Protein AF-B7P325-F1 (afdb_monomer_lite)

pLDDT: mean 71.69, std 15.77, range [39.91, 93.69]

InterPro domains:
  IPR002861 Reeler domain [PF02014] (30-119)
  IPR042307 Reeler domain superfamily [G3DSA:2.60.40.4060] (29-128)

Foldseek 3Di:
DDDDDPPPPVVVVVVPPDDPDPPCFPDLVCLQVVDPQDDPPPDPPPDGRDDDDPDDDQKDWDWDDDPPRDTDIDIDGPDDDPKDKDFAADPVDRRAGDPDEDDDPDPFKDWDANVVPPRGGIMIMGDD

Secondary structure (DSSP, 8-state):
------SHHHHHHGGG------TTSS-HHHHHH-------TT--TTSPPPPPP-SPPSEEEEEEE-GGG-EEEEEEESS--S--EE--B-SS-TTSBPS-----SSSSEEEEP-TTSTT---EEEE--

Organism: Ixodes scapularis (NCBI:txid6945)

Radius of gyration: 20.95 Å; chains: 1; bounding box: 32×68×59 Å

Structure (mmCIF, N/CA/C/O backbone):
data_AF-B7P325-F1
#
_entry.id   AF-B7P325-F1
#
loop_
_atom_site.group_PDB
_atom_site.id
_atom_site.type_symbol
_atom_site.label_atom_id
_atom_site.label_alt_id
_atom_site.label_comp_id
_atom_site.label_asym_id
_atom_site.label_entity_id
_atom_site.label_seq_id
_atom_site.pdbx_PDB_ins_code
_atom_site.Cartn_x
_atom_site.Cartn_y
_atom_site.Cartn_z
_atom_site.occupancy
_atom_site.B_iso_or_equiv
_atom_site.auth_seq_id
_atom_site.auth_comp_id
_atom_site.auth_asym_id
_atom_site.auth_atom_id
_atom_site.pdbx_PDB_model_num
ATOM 1 N N . MET A 1 1 ? 5.601 51.541 -40.696 1.00 39.91 1 MET A N 1
ATOM 2 C CA . MET A 1 1 ? 6.122 50.920 -39.460 1.00 39.91 1 MET A CA 1
ATOM 3 C C . MET A 1 1 ? 5.406 49.590 -39.295 1.00 39.91 1 MET A C 1
ATOM 5 O O . MET A 1 1 ? 4.216 49.599 -39.024 1.00 39.91 1 MET A O 1
ATOM 9 N N . ALA A 1 2 ? 6.077 48.478 -39.603 1.00 41.72 2 ALA A N 1
ATOM 10 C CA . ALA A 1 2 ? 5.499 47.136 -39.533 1.00 41.72 2 ALA A CA 1
ATOM 11 C C . ALA A 1 2 ? 5.819 46.522 -38.162 1.00 41.72 2 ALA A C 1
ATOM 13 O O . ALA A 1 2 ? 6.983 46.474 -37.768 1.00 41.72 2 ALA A O 1
ATOM 14 N N . SER A 1 3 ? 4.791 46.107 -37.424 1.00 53.53 3 SER A N 1
ATOM 15 C CA . SER A 1 3 ? 4.918 45.413 -36.143 1.00 53.53 3 SER A CA 1
ATOM 16 C C . SER A 1 3 ? 5.280 43.942 -36.375 1.00 53.53 3 SER A C 1
ATOM 18 O O . SER A 1 3 ? 4.613 43.229 -37.121 1.00 53.53 3 SER A O 1
ATOM 20 N N . SER A 1 4 ? 6.363 43.490 -35.742 1.00 52.34 4 SER A N 1
ATOM 21 C CA . SER A 1 4 ? 6.827 42.099 -35.774 1.00 52.34 4 SER A CA 1
ATOM 22 C C . SER A 1 4 ? 5.981 41.237 -34.831 1.00 52.34 4 SER A C 1
ATOM 24 O O . SER A 1 4 ? 6.012 41.421 -33.614 1.00 52.34 4 SER A O 1
ATOM 26 N N . SER A 1 5 ? 5.203 40.304 -35.385 1.00 60.97 5 SER A N 1
ATOM 27 C CA . SER A 1 5 ? 4.367 39.356 -34.640 1.00 60.97 5 SER A CA 1
ATOM 28 C C . SER A 1 5 ? 5.109 38.033 -34.406 1.00 60.97 5 SER A C 1
ATOM 30 O O . SER A 1 5 ? 4.858 37.041 -35.087 1.00 60.97 5 SER A O 1
ATOM 32 N N . TRP A 1 6 ? 6.048 37.993 -33.460 1.00 51.66 6 TRP A N 1
ATOM 33 C CA . TRP A 1 6 ? 6.753 36.748 -33.078 1.00 51.66 6 TRP A CA 1
ATOM 34 C C . TRP A 1 6 ? 6.214 36.106 -31.786 1.00 51.66 6 TRP A C 1
ATOM 36 O O . TRP A 1 6 ? 6.786 35.152 -31.272 1.00 51.66 6 TRP A O 1
ATOM 46 N N . GLY A 1 7 ? 5.084 36.594 -31.268 1.00 55.91 7 GLY A N 1
ATOM 47 C CA . GLY A 1 7 ? 4.436 36.056 -30.067 1.00 55.91 7 GLY A CA 1
ATOM 48 C C . GLY A 1 7 ? 3.784 34.663 -30.181 1.00 55.91 7 GLY A C 1
ATOM 49 O O . GLY A 1 7 ? 3.833 33.929 -29.195 1.00 55.91 7 GLY A O 1
ATOM 50 N N . PRO A 1 8 ? 3.184 34.235 -31.314 1.00 53.69 8 PRO A N 1
ATOM 51 C CA . PRO A 1 8 ? 2.344 33.033 -31.296 1.00 53.69 8 PRO A CA 1
ATOM 52 C C . PRO A 1 8 ? 3.131 31.717 -31.383 1.00 53.69 8 PRO A C 1
ATOM 54 O O . PRO A 1 8 ? 2.620 30.678 -30.973 1.00 53.69 8 PRO A O 1
ATOM 57 N N . CYS A 1 9 ? 4.377 31.734 -31.867 1.00 51.47 9 CYS A N 1
ATOM 58 C CA . CYS A 1 9 ? 5.155 30.504 -32.045 1.00 51.47 9 CYS A CA 1
ATOM 59 C C . CYS A 1 9 ? 5.740 29.963 -30.731 1.00 51.47 9 CYS A C 1
ATOM 61 O O . CYS A 1 9 ? 5.903 28.754 -30.590 1.00 51.47 9 CYS A O 1
ATOM 63 N N . LEU A 1 10 ? 6.028 30.832 -29.754 1.00 52.69 10 LEU A N 1
ATOM 64 C CA . LEU A 1 10 ? 6.629 30.408 -28.484 1.00 52.69 10 LEU A CA 1
ATOM 65 C C . LEU A 1 10 ? 5.599 29.791 -27.522 1.00 52.69 10 LEU A C 1
ATOM 67 O O . LEU A 1 10 ? 5.941 28.908 -26.742 1.00 52.69 10 LEU A O 1
ATOM 71 N N . GLY A 1 11 ? 4.330 30.208 -27.607 1.00 53.03 11 GLY A N 1
ATOM 72 C CA . GLY A 1 11 ? 3.249 29.670 -26.773 1.00 53.03 11 GLY A CA 1
ATOM 73 C C . GLY A 1 11 ? 2.830 28.244 -27.144 1.00 53.03 11 GLY A C 1
ATOM 74 O O . GLY A 1 11 ? 2.455 27.473 -26.265 1.00 53.03 11 GLY A O 1
ATOM 75 N N . LEU A 1 12 ? 2.938 27.865 -28.424 1.00 53.94 12 LEU A N 1
ATOM 76 C CA . LEU A 1 12 ? 2.541 26.534 -28.900 1.00 53.94 12 LEU A CA 1
ATOM 77 C C . LEU A 1 12 ? 3.568 25.435 -28.569 1.00 53.94 12 LEU A C 1
ATOM 79 O O . LEU A 1 12 ? 3.195 24.271 -28.450 1.00 53.94 12 LEU A O 1
ATOM 83 N N . LEU A 1 13 ? 4.850 25.783 -28.400 1.00 51.28 13 LEU A N 1
ATOM 84 C CA . LEU A 1 13 ? 5.921 24.803 -28.179 1.00 51.28 13 LEU A CA 1
ATOM 85 C C . LEU A 1 13 ? 5.937 24.241 -26.743 1.00 51.28 13 LEU A C 1
ATOM 87 O O . LEU A 1 13 ? 6.373 23.113 -26.527 1.00 51.28 13 LEU A O 1
ATOM 91 N N . CYS A 1 14 ? 5.405 24.977 -25.762 1.00 55.72 14 CYS A N 1
ATOM 92 C CA . CYS A 1 14 ? 5.383 24.543 -24.361 1.00 55.72 14 CYS A CA 1
ATOM 93 C C . CYS A 1 14 ? 4.320 23.470 -24.049 1.00 55.72 14 CYS A C 1
ATOM 95 O O . CYS A 1 14 ? 4.465 22.759 -23.057 1.00 55.72 14 CYS A O 1
ATOM 97 N N . LEU A 1 15 ? 3.281 23.309 -24.881 1.00 55.50 15 LEU A N 1
ATOM 98 C CA . LEU A 1 15 ? 2.230 22.294 -24.680 1.00 55.50 15 LEU A CA 1
ATOM 99 C C . LEU A 1 15 ? 2.613 20.890 -25.178 1.00 55.50 15 LEU A C 1
ATOM 101 O O . LEU A 1 15 ? 1.891 19.934 -24.910 1.00 55.50 15 LEU A O 1
ATOM 105 N N . ALA A 1 16 ? 3.742 20.746 -25.877 1.00 56.47 16 ALA A N 1
ATOM 106 C CA . ALA A 1 16 ? 4.217 19.458 -26.385 1.00 56.47 16 ALA A CA 1
ATOM 107 C C . ALA A 1 16 ? 5.079 18.675 -25.376 1.00 56.47 16 ALA A C 1
ATOM 109 O O . ALA A 1 16 ? 5.572 17.594 -25.698 1.00 56.47 16 ALA A O 1
ATOM 110 N N . MET A 1 17 ? 5.257 19.185 -24.152 1.00 56.31 17 MET A N 1
ATOM 111 C CA . MET A 1 17 ? 5.847 18.416 -23.054 1.00 56.31 17 MET A CA 1
ATOM 112 C C . MET A 1 17 ? 4.824 17.388 -22.557 1.00 56.31 17 MET A C 1
ATOM 114 O O . MET A 1 17 ? 4.156 17.579 -21.544 1.00 56.31 17 MET A O 1
ATOM 118 N N . GLY A 1 18 ? 4.665 16.308 -23.324 1.00 52.12 18 GLY A N 1
ATOM 119 C CA . GLY A 1 18 ? 3.887 15.145 -22.926 1.00 52.12 18 GLY A CA 1
ATOM 120 C C . GLY A 1 18 ? 4.448 14.574 -21.628 1.00 52.12 18 GLY A C 1
ATOM 121 O O . GLY A 1 18 ? 5.636 14.275 -21.525 1.00 52.12 18 GLY A O 1
ATOM 122 N N . CYS A 1 19 ? 3.598 14.451 -20.616 1.00 52.03 19 CYS A N 1
ATOM 123 C CA . CYS A 1 19 ? 3.925 13.671 -19.438 1.00 52.03 19 CYS A CA 1
ATOM 124 C C . CYS A 1 19 ? 3.686 12.200 -19.794 1.00 52.03 19 CYS A C 1
ATOM 126 O O . CYS A 1 19 ? 2.540 11.809 -20.019 1.00 52.03 19 CYS A O 1
ATOM 128 N N . ASP A 1 20 ? 4.746 11.390 -19.854 1.00 48.59 20 ASP A N 1
ATOM 129 C CA . ASP A 1 20 ? 4.640 9.925 -19.899 1.00 48.59 20 ASP A CA 1
ATOM 130 C C . ASP A 1 20 ? 4.177 9.414 -18.524 1.00 48.59 20 ASP A C 1
ATOM 132 O O . ASP A 1 20 ? 4.932 8.870 -17.713 1.00 48.59 20 ASP A O 1
ATOM 136 N N . ALA A 1 21 ? 2.907 9.667 -18.221 1.00 47.94 21 ALA A N 1
ATOM 137 C CA . ALA A 1 21 ? 2.196 9.034 -17.130 1.00 47.94 21 ALA A CA 1
ATOM 138 C C . ALA A 1 21 ? 1.406 7.852 -17.699 1.00 47.94 21 ALA A C 1
ATOM 140 O O . ALA A 1 21 ? 0.764 7.955 -18.748 1.00 47.94 21 ALA A O 1
ATOM 141 N N . TYR A 1 22 ? 1.422 6.719 -16.996 1.00 53.28 22 TYR A N 1
ATOM 142 C CA . TYR A 1 22 ? 0.493 5.635 -17.297 1.00 53.28 22 TYR A CA 1
ATOM 143 C C . TYR A 1 22 ? -0.929 6.181 -17.111 1.00 53.28 22 TYR A C 1
ATOM 145 O O . TYR A 1 22 ? -1.346 6.496 -15.999 1.00 53.28 22 TYR A O 1
ATOM 153 N N . HIS A 1 23 ? -1.652 6.327 -18.219 1.00 43.97 23 HIS A N 1
ATOM 154 C CA . HIS A 1 23 ? -2.940 7.027 -18.323 1.00 43.97 23 HIS A CA 1
ATOM 155 C C . HIS A 1 23 ? -4.056 6.364 -17.499 1.00 43.97 23 HIS A C 1
ATOM 157 O O . HIS A 1 23 ? -5.087 6.980 -17.247 1.00 43.97 23 HIS A O 1
ATOM 163 N N . ASN A 1 24 ? -3.831 5.129 -17.047 1.00 47.97 24 ASN A N 1
ATOM 164 C CA . ASN A 1 24 ? -4.866 4.244 -16.526 1.00 47.97 24 ASN A CA 1
ATOM 165 C C . ASN A 1 24 ? -4.891 4.139 -14.991 1.00 47.97 24 ASN A C 1
ATOM 167 O O . ASN A 1 24 ? -5.624 3.301 -14.479 1.00 47.97 24 ASN A O 1
ATOM 171 N N . GLY A 1 25 ? -4.090 4.922 -14.254 1.00 54.25 25 GLY A N 1
ATOM 172 C CA . GLY A 1 25 ? -3.888 4.664 -12.817 1.00 54.25 25 GLY A CA 1
ATOM 173 C C . GLY A 1 25 ? -3.240 3.290 -12.581 1.00 54.25 25 GLY A C 1
ATOM 174 O O . GLY A 1 25 ? -2.634 2.724 -13.500 1.00 54.25 25 GLY A O 1
ATOM 175 N N . ALA A 1 26 ? -3.317 2.745 -11.365 1.00 56.19 26 ALA A N 1
ATOM 176 C CA . ALA A 1 26 ? -2.880 1.383 -11.071 1.00 56.19 26 ALA A CA 1
ATOM 177 C C . ALA A 1 26 ? -3.645 0.417 -11.985 1.00 56.19 26 ALA A C 1
ATOM 179 O O . ALA A 1 26 ? -4.877 0.405 -11.979 1.00 56.19 26 ALA A O 1
ATOM 180 N N . PRO A 1 27 ? -2.955 -0.396 -12.803 1.00 60.97 27 PRO A N 1
ATOM 181 C CA . PRO A 1 27 ? -3.668 -1.218 -13.762 1.00 60.97 27 PRO A CA 1
ATOM 182 C C . PRO A 1 27 ? -4.477 -2.305 -13.042 1.00 60.97 27 PRO A C 1
ATOM 184 O O . PRO A 1 27 ? -4.047 -2.869 -12.039 1.00 60.97 27 PRO A O 1
ATOM 187 N N . LEU A 1 28 ? -5.657 -2.621 -13.576 1.00 62.06 28 LEU A N 1
ATOM 188 C CA . LEU A 1 28 ? -6.613 -3.560 -12.974 1.00 62.06 28 LEU A CA 1
ATOM 189 C C . LEU A 1 28 ? -5.982 -4.923 -12.631 1.00 62.06 28 LEU A C 1
ATOM 191 O O . LEU A 1 28 ? -6.247 -5.506 -11.587 1.00 62.06 28 LEU A O 1
ATOM 195 N N . ARG A 1 29 ? -5.040 -5.419 -13.439 1.00 64.88 29 ARG A N 1
ATOM 196 C CA . ARG A 1 29 ? -4.335 -6.687 -13.170 1.00 64.88 29 ARG A CA 1
ATOM 197 C C . ARG A 1 29 ? -3.600 -6.705 -11.814 1.00 64.88 29 ARG A C 1
ATOM 199 O O . ARG A 1 29 ? -3.418 -7.771 -11.220 1.00 64.88 29 ARG A O 1
ATOM 206 N N . GLN A 1 30 ? -3.195 -5.545 -11.306 1.00 72.19 30 GLN A N 1
ATOM 207 C CA . GLN A 1 30 ? -2.471 -5.379 -10.050 1.00 72.19 30 GLN A CA 1
ATOM 208 C C . GLN A 1 30 ? -3.394 -5.549 -8.840 1.00 72.19 30 GLN A C 1
ATOM 210 O O . GLN A 1 30 ? -2.910 -5.944 -7.781 1.00 72.19 30 GLN A O 1
ATOM 215 N N . CYS A 1 31 ? -4.708 -5.364 -9.010 1.00 73.50 31 CYS A N 1
ATOM 216 C CA . CYS A 1 31 ? -5.710 -5.619 -7.979 1.00 73.50 31 CYS A CA 1
ATOM 217 C C . CYS A 1 31 ? -5.667 -7.074 -7.475 1.00 73.50 31 CYS A C 1
ATOM 219 O O . CYS A 1 31 ? -5.786 -7.312 -6.279 1.00 73.50 31 CYS A O 1
ATOM 221 N N . ALA A 1 32 ? -5.464 -8.063 -8.351 1.00 70.81 32 ALA A N 1
ATOM 222 C CA . ALA A 1 32 ? -5.384 -9.463 -7.926 1.00 70.81 32 ALA A CA 1
ATOM 223 C C . ALA A 1 32 ? -3.975 -9.836 -7.444 1.00 70.81 32 ALA A C 1
ATOM 225 O O . ALA A 1 32 ? -3.811 -10.425 -6.376 1.00 70.81 32 ALA A O 1
ATOM 226 N N . GLN A 1 33 ? -2.952 -9.489 -8.233 1.00 74.06 33 GLN A N 1
ATOM 227 C CA . GLN A 1 33 ? -1.608 -10.054 -8.073 1.00 74.06 33 GLN A CA 1
ATOM 228 C C . GLN A 1 33 ? -0.693 -9.254 -7.139 1.00 74.06 33 GLN A C 1
ATOM 230 O O . GLN A 1 33 ? 0.391 -9.737 -6.818 1.00 74.06 33 GLN A O 1
ATOM 235 N N . MET A 1 34 ? -1.059 -8.017 -6.767 1.00 78.44 34 MET A N 1
ATOM 236 C CA . MET A 1 34 ? -0.227 -7.114 -5.951 1.00 78.44 34 MET A CA 1
ATOM 237 C C . MET A 1 34 ? 1.212 -6.937 -6.457 1.00 78.44 34 MET A C 1
ATOM 239 O O . MET A 1 34 ? 2.116 -6.569 -5.712 1.00 78.44 34 MET A O 1
ATOM 243 N N . THR A 1 35 ? 1.434 -7.202 -7.746 1.00 77.06 35 THR A N 1
ATOM 244 C CA . THR A 1 35 ? 2.757 -7.223 -8.361 1.00 77.06 35 THR A CA 1
ATOM 245 C C . THR A 1 35 ? 2.897 -6.005 -9.264 1.00 77.06 35 THR A C 1
ATOM 247 O O . THR A 1 35 ? 2.264 -5.953 -10.323 1.00 77.06 35 THR A O 1
ATOM 250 N N . PRO A 1 36 ? 3.708 -5.005 -8.883 1.00 67.12 36 PRO A N 1
ATOM 251 C CA . PRO A 1 36 ? 3.936 -3.848 -9.725 1.00 67.12 36 PRO A CA 1
ATOM 252 C C . PRO A 1 36 ? 4.826 -4.263 -10.902 1.00 67.12 36 PRO A C 1
ATOM 254 O O . PRO A 1 36 ? 6.039 -4.381 -10.770 1.00 67.12 36 PRO A O 1
ATOM 257 N N . PHE A 1 37 ? 4.229 -4.494 -12.075 1.00 71.69 37 PHE A N 1
ATOM 258 C CA . PHE A 1 37 ? 4.934 -4.786 -13.334 1.00 71.69 37 PHE A CA 1
ATOM 259 C C . PHE A 1 37 ? 5.697 -3.561 -13.888 1.00 71.69 37 PHE A C 1
ATOM 261 O O . PHE A 1 37 ? 5.637 -3.259 -15.080 1.00 71.69 37 PHE A O 1
ATOM 268 N N . HIS A 1 38 ? 6.386 -2.811 -13.024 1.00 70.50 38 HIS A N 1
ATOM 269 C CA . HIS A 1 38 ? 7.210 -1.680 -13.426 1.00 70.50 38 HIS A CA 1
ATOM 270 C C . HIS A 1 38 ? 8.428 -2.169 -14.204 1.00 70.50 38 HIS A C 1
ATOM 272 O O . HIS A 1 38 ? 9.047 -3.171 -13.850 1.00 70.50 38 HIS A O 1
ATOM 278 N N . ARG A 1 39 ? 8.789 -1.427 -15.247 1.00 71.56 39 ARG A N 1
ATOM 279 C CA . ARG A 1 39 ? 9.967 -1.672 -16.081 1.00 71.56 39 ARG A CA 1
ATOM 280 C C . ARG A 1 39 ? 10.947 -0.509 -15.974 1.00 71.56 39 ARG A C 1
ATOM 282 O O . ARG A 1 39 ? 10.513 0.596 -15.625 1.00 71.56 39 ARG A O 1
ATOM 289 N N . PRO A 1 40 ? 12.234 -0.725 -16.299 1.00 69.75 40 PRO A N 1
ATOM 290 C CA . PRO A 1 40 ? 13.172 0.371 -16.445 1.00 69.75 40 PRO A CA 1
ATOM 291 C C . PRO A 1 40 ? 12.654 1.433 -17.410 1.00 69.75 40 PRO A C 1
ATOM 293 O O . PRO A 1 40 ? 12.060 1.125 -18.442 1.00 69.75 40 PRO A O 1
ATOM 296 N N . LEU A 1 41 ? 12.840 2.699 -17.044 1.00 63.91 41 LEU A N 1
ATOM 297 C CA . LEU A 1 41 ? 12.393 3.817 -17.866 1.00 63.91 41 LEU A CA 1
ATOM 298 C C . LEU A 1 41 ? 13.095 3.763 -19.233 1.00 63.91 41 LEU A C 1
ATOM 300 O O . LEU A 1 41 ? 14.321 3.701 -19.286 1.00 63.91 41 LEU A O 1
ATOM 304 N N . GLY A 1 42 ? 12.320 3.778 -20.321 1.00 64.25 42 GLY A N 1
ATOM 305 C CA . GLY A 1 42 ? 12.836 3.683 -21.694 1.00 64.25 42 GLY A CA 1
ATOM 306 C C . GLY A 1 42 ? 13.129 2.260 -22.191 1.00 64.25 42 GLY A C 1
ATOM 307 O O . GLY A 1 42 ? 13.590 2.108 -23.320 1.00 64.25 42 GLY A O 1
ATOM 308 N N . ALA A 1 43 ? 12.857 1.225 -21.391 1.00 64.50 43 ALA A N 1
ATOM 309 C CA . ALA A 1 43 ? 13.030 -0.166 -21.802 1.00 64.50 43 ALA A CA 1
ATOM 310 C C . ALA A 1 43 ? 11.917 -0.628 -22.772 1.00 64.50 43 ALA A C 1
ATOM 312 O O . ALA A 1 43 ? 10.735 -0.362 -22.512 1.00 64.50 43 ALA A O 1
ATOM 313 N N . PRO A 1 44 ? 12.253 -1.344 -23.864 1.00 67.62 44 PRO A N 1
ATOM 314 C CA . PRO A 1 44 ? 11.284 -2.038 -24.706 1.00 67.62 44 PRO A CA 1
ATOM 315 C C . PRO A 1 44 ? 10.308 -2.920 -23.916 1.00 67.62 44 PRO A C 1
ATOM 317 O O . PRO A 1 44 ? 10.640 -3.516 -22.897 1.00 67.62 44 PRO A O 1
ATOM 320 N N . GLN A 1 45 ? 9.092 -3.095 -24.436 1.00 61.66 45 GLN A N 1
ATOM 321 C CA . GLN A 1 45 ? 8.055 -3.932 -23.811 1.00 61.66 45 GLN A CA 1
ATOM 322 C C . GLN A 1 45 ? 8.434 -5.422 -23.701 1.00 61.66 45 GLN A C 1
ATOM 324 O O . GLN A 1 45 ? 7.829 -6.146 -22.909 1.00 61.66 45 GLN A O 1
ATOM 329 N N . ALA A 1 46 ? 9.432 -5.864 -24.467 1.00 66.50 46 ALA A N 1
ATOM 330 C CA . ALA A 1 46 ? 10.016 -7.199 -24.374 1.00 66.50 46 ALA A CA 1
ATOM 331 C C . ALA A 1 46 ? 10.890 -7.396 -23.119 1.00 66.50 46 ALA A C 1
ATOM 333 O O . ALA A 1 46 ? 11.159 -8.539 -22.752 1.00 66.50 46 ALA A O 1
ATOM 334 N N . ASP A 1 47 ? 11.293 -6.316 -22.443 1.00 62.16 47 ASP A N 1
ATOM 335 C CA . ASP A 1 47 ? 12.151 -6.398 -21.267 1.00 62.16 47 ASP A CA 1
ATOM 336 C C . ASP A 1 47 ? 11.370 -6.800 -20.008 1.00 62.16 47 ASP A C 1
ATOM 338 O O . ASP A 1 47 ? 10.187 -6.471 -19.807 1.00 62.16 47 ASP A O 1
ATOM 342 N N . ALA A 1 48 ? 12.070 -7.529 -19.137 1.00 70.81 48 ALA A N 1
ATOM 343 C CA . ALA A 1 48 ? 11.544 -8.015 -17.872 1.00 70.81 48 ALA A CA 1
ATOM 344 C C . ALA A 1 48 ? 11.190 -6.857 -16.922 1.00 70.81 48 ALA A C 1
ATOM 346 O O . ALA A 1 48 ? 11.852 -5.817 -16.887 1.00 70.81 48 ALA A O 1
ATOM 347 N N . ALA A 1 49 ? 10.136 -7.052 -16.126 1.00 75.25 49 ALA A N 1
ATOM 348 C CA . ALA A 1 49 ? 9.815 -6.153 -15.023 1.00 75.25 49 ALA A CA 1
ATOM 349 C C . ALA A 1 49 ? 10.952 -6.138 -13.986 1.00 75.25 49 ALA A C 1
ATOM 351 O O . ALA A 1 49 ? 11.736 -7.087 -13.894 1.00 75.25 49 ALA A O 1
ATOM 352 N N . TYR A 1 50 ? 11.024 -5.072 -13.188 1.00 76.12 50 TYR A N 1
ATOM 353 C CA . TYR A 1 50 ? 11.950 -5.004 -12.064 1.00 76.12 50 TYR A CA 1
ATOM 354 C C . TYR A 1 50 ? 11.764 -6.221 -11.146 1.00 76.12 50 TYR A C 1
ATOM 356 O O . TYR A 1 50 ? 10.627 -6.539 -10.782 1.00 76.12 50 TYR A O 1
ATOM 364 N N . PRO A 1 51 ? 12.856 -6.902 -10.754 1.00 78.50 51 PRO A N 1
ATOM 365 C CA . PRO A 1 51 ? 12.752 -8.012 -9.825 1.00 78.50 51 PRO A CA 1
ATOM 366 C C . PRO A 1 51 ? 12.297 -7.509 -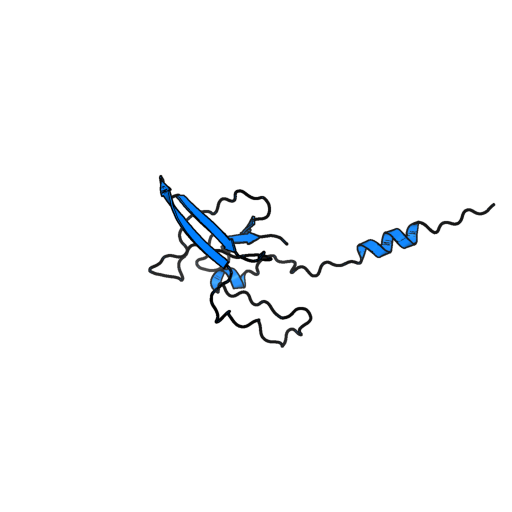8.445 1.00 78.50 51 PRO A C 1
ATOM 368 O O . PRO A 1 51 ? 12.608 -6.371 -8.071 1.00 78.50 51 PRO A O 1
ATOM 371 N N . PRO A 1 52 ? 11.598 -8.348 -7.661 1.00 81.75 52 PRO A N 1
ATOM 372 C CA . PRO A 1 52 ? 11.272 -8.033 -6.277 1.00 81.75 52 PRO A CA 1
ATOM 373 C C . PRO A 1 52 ? 12.521 -7.688 -5.465 1.00 81.75 52 PRO A C 1
ATOM 375 O O . PRO A 1 52 ? 13.603 -8.239 -5.680 1.00 81.75 52 PRO A O 1
ATOM 378 N N . GLN A 1 53 ? 12.364 -6.788 -4.499 1.00 83.81 53 GLN A N 1
ATOM 379 C CA . GLN A 1 53 ? 13.454 -6.422 -3.608 1.00 83.81 53 GLN A CA 1
ATOM 380 C C . GLN A 1 53 ? 13.851 -7.613 -2.717 1.00 83.81 53 GLN A C 1
ATOM 382 O O . GLN A 1 53 ? 12.999 -8.220 -2.076 1.00 83.81 53 GLN A O 1
ATOM 387 N N . THR A 1 54 ? 15.150 -7.916 -2.639 1.00 88.56 54 THR A N 1
ATOM 388 C CA . THR A 1 54 ? 15.701 -9.035 -1.844 1.00 88.56 54 THR A CA 1
ATOM 389 C C . THR A 1 54 ? 16.418 -8.600 -0.563 1.00 88.56 54 THR A C 1
ATOM 391 O O . THR A 1 54 ? 16.790 -9.433 0.259 1.00 88.56 54 THR A O 1
ATOM 394 N N . VAL A 1 55 ? 16.619 -7.295 -0.381 1.00 91.06 55 VAL A N 1
ATOM 395 C CA . VAL A 1 55 ? 17.215 -6.682 0.818 1.00 91.06 55 VAL A CA 1
ATOM 396 C C . VAL A 1 55 ? 16.121 -6.089 1.716 1.00 91.06 55 VAL A C 1
ATOM 398 O O . VAL A 1 55 ? 14.991 -5.935 1.247 1.00 91.06 55 VAL A O 1
ATOM 401 N N . PRO A 1 56 ? 16.403 -5.716 2.979 1.00 90.50 56 PRO A N 1
ATOM 402 C CA . PRO A 1 56 ? 15.408 -5.076 3.839 1.00 90.50 56 PRO A CA 1
ATOM 403 C C . PRO A 1 56 ? 14.758 -3.845 3.190 1.00 90.50 56 PRO A C 1
ATOM 405 O O . PRO A 1 56 ? 15.446 -2.976 2.648 1.00 90.50 56 PRO A O 1
ATOM 408 N N . SER A 1 57 ? 13.423 -3.786 3.230 1.00 89.31 57 SER A N 1
ATOM 409 C CA . SER A 1 57 ? 12.636 -2.670 2.691 1.00 89.31 57 SER A CA 1
ATOM 410 C C . SER A 1 57 ? 13.044 -1.343 3.341 1.00 89.31 57 SER A C 1
ATOM 412 O O . SER A 1 57 ? 13.051 -1.260 4.569 1.00 89.31 57 SER A O 1
ATOM 414 N N . PRO A 1 58 ? 13.332 -0.276 2.567 1.00 90.19 58 PRO A N 1
ATOM 415 C CA . PRO A 1 58 ? 13.505 1.064 3.127 1.00 90.19 58 PRO A CA 1
ATOM 416 C C . PRO A 1 58 ? 12.163 1.707 3.532 1.00 90.19 58 PRO A C 1
ATOM 418 O O . PRO A 1 58 ? 12.158 2.850 4.000 1.00 90.19 58 PRO A O 1
ATOM 421 N N . TYR A 1 59 ? 11.053 0.987 3.331 1.00 91.25 59 TYR A N 1
ATOM 422 C CA . TYR A 1 59 ? 9.677 1.377 3.623 1.00 91.25 59 TYR A CA 1
ATOM 423 C C . TYR A 1 59 ? 9.034 0.416 4.627 1.00 91.25 59 TYR A C 1
ATOM 425 O O . TYR A 1 59 ? 9.293 -0.790 4.589 1.00 91.25 59 TYR A O 1
ATOM 433 N N . THR A 1 60 ? 8.151 0.929 5.476 1.00 92.81 60 THR A N 1
ATOM 434 C CA . THR A 1 60 ? 7.388 0.151 6.456 1.00 92.81 60 THR A CA 1
ATOM 435 C C . THR A 1 60 ? 5.894 0.427 6.337 1.00 92.81 60 THR A C 1
ATOM 437 O O . THR A 1 60 ? 5.479 1.517 5.943 1.00 92.81 60 THR A O 1
ATOM 440 N N . VAL A 1 61 ? 5.092 -0.575 6.697 1.00 91.44 61 VAL A N 1
ATOM 441 C CA . VAL A 1 61 ? 3.638 -0.469 6.846 1.00 91.44 61 VAL A CA 1
ATOM 442 C C . VAL A 1 61 ? 3.296 -0.890 8.269 1.00 91.44 61 VAL A C 1
ATOM 444 O O . VAL A 1 61 ? 3.699 -1.972 8.695 1.00 91.44 61 VAL A O 1
ATOM 447 N N . THR A 1 62 ? 2.583 -0.045 9.007 1.00 93.69 62 THR A N 1
ATOM 448 C CA . THR A 1 62 ? 2.023 -0.394 10.319 1.00 93.69 62 THR A CA 1
ATOM 449 C C . THR A 1 62 ? 0.505 -0.369 10.256 1.00 93.69 62 THR A C 1
ATOM 451 O O . THR A 1 62 ? -0.079 0.399 9.489 1.00 93.69 62 THR A O 1
ATOM 454 N N . ALA A 1 63 ? -0.124 -1.236 11.045 1.00 91.38 63 ALA A N 1
ATOM 455 C CA . ALA A 1 63 ? -1.568 -1.344 11.163 1.00 91.38 63 ALA A CA 1
ATOM 456 C C . ALA A 1 63 ? -1.934 -1.355 12.649 1.00 91.38 63 ALA A C 1
ATOM 458 O O . ALA A 1 63 ? -1.710 -2.344 13.347 1.00 91.38 63 ALA A O 1
ATOM 459 N N . ASP A 1 64 ? -2.486 -0.241 13.117 1.00 92.75 64 ASP A N 1
ATOM 460 C CA . ASP A 1 64 ? -2.795 -0.010 14.521 1.00 92.75 64 ASP A CA 1
ATOM 461 C C . ASP A 1 64 ? -4.309 -0.058 14.719 1.00 92.75 64 ASP A C 1
ATOM 463 O O . ASP A 1 64 ? -5.045 0.849 14.309 1.00 92.75 64 ASP A O 1
ATOM 467 N N . LYS A 1 65 ? -4.789 -1.133 15.350 1.00 91.50 65 LYS A N 1
ATOM 468 C CA . LYS A 1 65 ? -6.208 -1.300 15.674 1.00 91.50 65 LYS A CA 1
ATOM 469 C C . LYS A 1 65 ? -6.648 -0.226 16.671 1.00 91.50 65 LYS A C 1
ATOM 471 O O . LYS A 1 65 ? -6.048 -0.079 17.732 1.00 91.50 65 LYS A O 1
ATOM 476 N N . GLN A 1 66 ? -7.716 0.482 16.332 1.00 90.56 66 GLN A N 1
ATOM 477 C CA . GLN A 1 66 ? -8.358 1.480 17.181 1.00 90.56 66 GLN A CA 1
ATOM 478 C C . GLN A 1 66 ? -9.585 0.884 17.891 1.00 90.56 66 GLN A C 1
ATOM 480 O O . GLN A 1 66 ? -9.931 -0.292 17.711 1.00 90.56 66 GLN A O 1
ATOM 485 N N . THR A 1 67 ? -10.262 1.698 18.702 1.00 82.00 67 THR A N 1
ATOM 486 C CA . THR A 1 67 ? -11.624 1.386 19.150 1.00 82.00 67 THR A CA 1
ATOM 487 C C . THR A 1 67 ? -12.567 1.370 17.935 1.00 82.00 67 THR A C 1
ATOM 489 O O . THR A 1 67 ? -12.306 2.023 16.929 1.00 82.00 67 THR A O 1
ATOM 492 N N . ASP A 1 68 ? -13.634 0.570 17.991 1.00 83.50 68 ASP A N 1
ATOM 493 C CA . ASP A 1 68 ? -14.720 0.577 16.990 1.00 83.50 68 ASP A CA 1
ATOM 494 C C . ASP A 1 68 ? -14.388 0.030 15.588 1.00 83.50 68 ASP A C 1
ATOM 496 O O . ASP A 1 68 ? -14.921 0.490 14.584 1.00 83.50 68 ASP A O 1
ATOM 500 N N . GLN A 1 69 ? -13.552 -1.014 15.508 1.00 83.75 69 GLN A N 1
ATOM 501 C CA . GLN A 1 69 ? -13.215 -1.730 14.256 1.00 83.75 69 GLN A CA 1
ATOM 502 C C . GLN A 1 69 ? -12.455 -0.890 13.212 1.00 83.75 69 GLN A C 1
ATOM 504 O O . GLN A 1 69 ? -12.234 -1.348 12.093 1.00 83.75 69 GLN A O 1
ATOM 509 N N . VAL A 1 70 ? -11.992 0.303 13.585 1.00 89.25 70 VAL A N 1
ATOM 510 C CA . VAL A 1 70 ? -11.124 1.135 12.749 1.00 89.25 70 VAL A CA 1
ATOM 511 C C . VAL A 1 70 ? -9.677 0.652 12.861 1.00 89.25 70 VAL A C 1
ATOM 513 O O . VAL A 1 70 ? -9.202 0.289 13.939 1.00 89.25 70 VAL A O 1
ATOM 516 N N . ILE A 1 71 ? -8.958 0.649 11.740 1.00 91.25 71 ILE A N 1
ATOM 517 C CA . ILE A 1 71 ? -7.530 0.328 11.682 1.00 91.25 71 ILE A CA 1
ATOM 518 C C . ILE A 1 71 ? -6.808 1.525 11.077 1.00 91.25 71 ILE A C 1
ATOM 520 O O . ILE A 1 71 ? -7.057 1.892 9.930 1.00 91.25 71 ILE A O 1
ATOM 524 N N . ASN A 1 72 ? -5.885 2.108 11.839 1.00 92.56 72 ASN A N 1
ATOM 525 C CA . ASN A 1 72 ? -5.005 3.146 11.325 1.00 92.56 72 ASN A CA 1
ATOM 526 C C . ASN A 1 72 ? -3.848 2.482 10.585 1.00 92.56 72 ASN A C 1
ATOM 528 O O . ASN A 1 72 ? -3.030 1.789 11.189 1.00 92.56 72 ASN A O 1
ATOM 532 N N . VAL A 1 73 ? -3.786 2.693 9.273 1.00 91.12 73 VAL A N 1
ATOM 533 C CA . VAL A 1 73 ? -2.701 2.193 8.426 1.00 91.12 73 VAL A CA 1
ATOM 534 C C . VAL A 1 73 ? -1.738 3.333 8.140 1.00 91.12 73 VAL A C 1
ATOM 536 O O . VAL A 1 73 ? -2.146 4.387 7.655 1.00 91.12 73 VAL A O 1
ATOM 539 N N . LYS A 1 74 ? -0.450 3.127 8.421 1.00 91.94 74 LYS A N 1
ATOM 540 C CA . LYS A 1 74 ? 0.594 4.117 8.148 1.00 91.94 74 LYS A CA 1
ATOM 541 C C . LYS A 1 74 ? 1.675 3.516 7.268 1.00 91.94 74 LYS A C 1
ATOM 543 O O . LYS A 1 74 ? 2.283 2.509 7.620 1.00 91.94 74 LYS A O 1
ATOM 548 N N . LEU A 1 75 ? 1.944 4.182 6.149 1.00 90.31 75 LEU A N 1
ATOM 549 C CA . LEU A 1 75 ? 3.103 3.917 5.306 1.00 90.31 75 LEU A CA 1
ATOM 550 C C . LEU A 1 75 ? 4.192 4.927 5.647 1.00 90.31 75 LEU A C 1
ATOM 552 O O . LEU A 1 75 ? 3.939 6.129 5.719 1.00 90.31 75 LEU A O 1
ATOM 556 N N . ASN A 1 76 ? 5.406 4.440 5.866 1.00 91.12 76 ASN A N 1
ATOM 557 C CA . ASN A 1 76 ? 6.555 5.287 6.146 1.00 91.12 76 ASN A CA 1
ATOM 558 C C . ASN A 1 76 ? 7.774 4.816 5.354 1.00 91.12 76 ASN A C 1
ATOM 560 O O . ASN A 1 76 ? 7.837 3.676 4.901 1.00 91.12 76 ASN A O 1
ATOM 564 N N . GLY A 1 77 ? 8.767 5.683 5.197 1.00 89.88 77 GLY A N 1
ATOM 565 C CA . GLY A 1 77 ? 10.006 5.323 4.528 1.00 89.88 77 GLY A CA 1
ATOM 566 C C . GLY A 1 77 ? 11.142 6.274 4.838 1.00 89.88 77 GLY A C 1
ATOM 567 O O . GLY A 1 77 ? 10.936 7.439 5.158 1.00 89.88 77 GLY A O 1
ATOM 568 N N . THR A 1 78 ? 12.364 5.771 4.695 1.00 89.44 78 THR A N 1
ATOM 569 C CA . THR A 1 78 ? 13.582 6.601 4.758 1.00 89.44 78 THR A CA 1
ATOM 570 C C . THR A 1 78 ? 13.824 7.383 3.464 1.00 89.44 78 THR A C 1
ATOM 572 O O . THR A 1 78 ? 14.682 8.260 3.407 1.00 89.44 78 THR A O 1
ATOM 575 N N . ARG A 1 79 ? 13.064 7.063 2.411 1.00 87.31 79 ARG A N 1
ATOM 576 C CA . ARG A 1 79 ? 13.072 7.724 1.105 1.00 87.31 79 ARG A CA 1
ATOM 577 C C . ARG A 1 79 ? 11.641 8.064 0.708 1.00 87.31 79 ARG A C 1
ATOM 579 O O . ARG A 1 79 ? 10.706 7.375 1.104 1.00 87.31 79 ARG A O 1
ATOM 586 N N . THR A 1 80 ? 11.473 9.072 -0.138 1.00 84.56 80 THR A N 1
ATOM 587 C CA . THR A 1 80 ? 10.176 9.378 -0.749 1.00 84.56 80 THR A CA 1
ATOM 588 C C . THR A 1 80 ? 9.784 8.260 -1.717 1.00 84.56 80 THR A C 1
ATOM 590 O O . THR A 1 80 ? 10.519 7.978 -2.667 1.00 84.56 80 THR A O 1
ATOM 593 N N . PHE A 1 81 ? 8.639 7.613 -1.495 1.00 80.19 81 PHE A N 1
ATOM 594 C CA . PHE A 1 81 ? 8.039 6.726 -2.494 1.00 80.19 81 PHE A CA 1
ATOM 595 C C . PHE A 1 81 ? 7.336 7.559 -3.575 1.00 80.19 81 PHE A C 1
ATOM 597 O O . PHE A 1 81 ? 6.873 8.668 -3.325 1.00 80.19 81 PHE A O 1
ATOM 604 N N . LYS A 1 82 ? 7.293 7.042 -4.806 1.00 78.75 82 LYS A N 1
ATOM 605 C CA . LYS A 1 82 ? 6.633 7.708 -5.948 1.00 78.75 82 LYS A CA 1
ATOM 606 C C . LYS A 1 82 ? 5.185 7.268 -6.156 1.00 78.75 82 LYS A C 1
ATOM 608 O O . LYS A 1 82 ? 4.523 7.799 -7.038 1.00 78.75 82 LYS A O 1
ATOM 613 N N . GLY A 1 83 ? 4.752 6.288 -5.377 1.00 80.00 83 GLY A N 1
ATOM 614 C CA . GLY A 1 83 ? 3.397 5.783 -5.311 1.00 80.00 83 GLY A CA 1
ATOM 615 C C . GLY A 1 83 ? 3.346 4.530 -4.451 1.00 80.00 83 GLY A C 1
ATOM 616 O O . GLY A 1 83 ? 4.390 3.959 -4.122 1.00 80.00 83 GLY A O 1
ATOM 617 N N . PHE A 1 84 ? 2.140 4.123 -4.082 1.00 83.19 84 PHE A N 1
ATOM 618 C CA . PHE A 1 84 ? 1.891 2.877 -3.371 1.00 83.19 84 PHE A CA 1
ATOM 619 C C . PHE A 1 84 ? 0.586 2.248 -3.838 1.00 83.19 84 PHE A C 1
ATOM 621 O O . PHE A 1 84 ? -0.234 2.895 -4.484 1.00 83.19 84 PHE A O 1
ATOM 628 N N . PHE A 1 85 ? 0.415 0.980 -3.478 1.00 84.50 85 PHE A N 1
ATOM 629 C CA . PHE A 1 85 ? -0.824 0.247 -3.655 1.00 84.50 85 PHE A CA 1
ATOM 630 C C . PHE A 1 85 ? -1.030 -0.650 -2.431 1.00 84.50 85 PHE A C 1
ATOM 632 O O . PHE A 1 85 ? -0.125 -1.409 -2.074 1.00 84.50 85 PHE A O 1
ATOM 639 N N . VAL A 1 86 ? -2.169 -0.522 -1.745 1.00 85.88 86 VAL A N 1
ATOM 640 C CA . VAL A 1 86 ? -2.444 -1.216 -0.470 1.00 85.88 86 VAL A CA 1
ATOM 641 C C . VAL A 1 86 ? -3.779 -1.950 -0.522 1.00 85.88 86 VAL A C 1
ATOM 643 O O . VAL A 1 86 ? -4.760 -1.441 -1.064 1.00 85.88 86 VAL A O 1
ATOM 646 N N . GLN A 1 87 ? -3.808 -3.139 0.090 1.00 85.81 87 GLN A N 1
ATOM 647 C CA . GLN A 1 87 ? -5.005 -3.964 0.255 1.00 85.81 87 GLN A CA 1
ATOM 648 C C . GLN A 1 87 ? -5.079 -4.539 1.663 1.00 85.81 87 GLN A C 1
ATOM 650 O O . GLN A 1 87 ? -4.052 -4.860 2.261 1.00 85.81 87 GLN A O 1
ATOM 655 N N . ALA A 1 88 ? -6.302 -4.732 2.150 1.00 86.44 88 ALA A N 1
ATOM 656 C CA . ALA A 1 88 ? -6.577 -5.496 3.357 1.00 86.44 88 ALA A CA 1
ATOM 657 C C . ALA A 1 88 ? -7.067 -6.898 2.965 1.00 86.44 88 ALA A C 1
ATOM 659 O O . ALA A 1 88 ? -8.106 -7.031 2.321 1.00 86.44 88 ALA A O 1
ATOM 660 N N . ARG A 1 89 ? -6.314 -7.936 3.3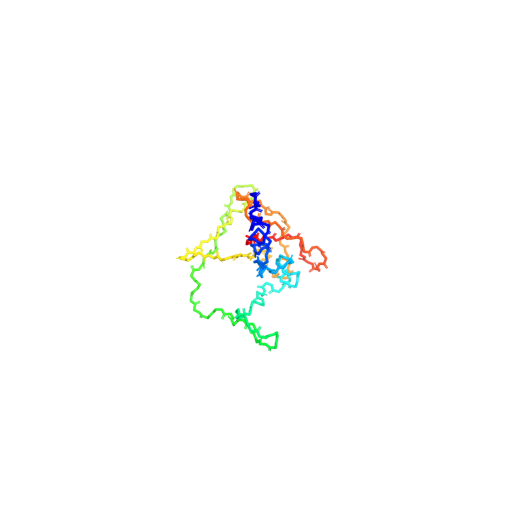39 1.00 87.00 89 ARG A N 1
ATOM 661 C CA . ARG A 1 89 ? -6.615 -9.353 3.066 1.00 87.00 89 ARG A CA 1
ATOM 662 C C . ARG A 1 89 ? -6.802 -10.116 4.371 1.00 87.00 89 ARG A C 1
ATOM 664 O O . ARG A 1 89 ? -6.230 -9.734 5.393 1.00 87.00 89 ARG A O 1
ATOM 671 N N . GLU A 1 90 ? -7.620 -11.162 4.346 1.00 87.44 90 GLU A N 1
ATOM 672 C CA . GLU A 1 90 ? -7.786 -12.034 5.506 1.00 87.44 90 GLU A CA 1
ATOM 673 C C . GLU A 1 90 ? -6.488 -12.803 5.776 1.00 87.44 90 GLU A C 1
ATOM 675 O O . GLU A 1 90 ? -5.845 -13.312 4.865 1.00 87.44 90 GLU A O 1
ATOM 680 N N . THR A 1 91 ? -6.094 -12.926 7.045 1.00 88.31 91 THR A N 1
ATOM 681 C CA . THR A 1 91 ? -4.858 -13.641 7.405 1.00 88.31 91 THR A CA 1
ATOM 682 C C . THR A 1 91 ? -4.930 -15.134 7.073 1.00 88.31 91 THR A C 1
ATOM 684 O O . THR A 1 91 ? -3.905 -15.750 6.794 1.00 88.31 91 THR A O 1
ATOM 687 N N . ALA A 1 92 ? -6.130 -15.722 7.134 1.00 91.69 92 ALA A N 1
ATOM 688 C CA . ALA A 1 92 ? -6.354 -17.146 6.883 1.00 91.69 92 ALA A CA 1
ATOM 689 C C . ALA A 1 92 ? -6.507 -17.484 5.391 1.00 91.69 92 ALA A C 1
ATOM 691 O O . ALA A 1 92 ? -6.248 -18.620 5.002 1.00 91.69 92 ALA A O 1
ATOM 692 N N . ASP A 1 93 ? -6.913 -16.510 4.577 1.00 85.94 93 ASP A N 1
ATOM 693 C CA . ASP A 1 93 ? -7.106 -16.653 3.138 1.00 85.94 93 ASP A CA 1
ATOM 694 C C . ASP A 1 93 ? -6.666 -15.360 2.449 1.00 85.94 93 ASP A C 1
ATOM 696 O O . ASP A 1 93 ? -7.396 -14.368 2.395 1.00 85.94 93 ASP A O 1
ATOM 700 N N . LEU A 1 94 ? -5.438 -15.375 1.929 1.00 82.94 94 LEU A N 1
ATOM 701 C CA . LEU A 1 94 ? -4.863 -14.204 1.282 1.00 82.94 94 LEU A CA 1
ATOM 702 C C . LEU A 1 94 ? -5.572 -13.861 -0.029 1.00 82.94 94 LEU A C 1
ATOM 704 O O . LEU A 1 94 ? -5.419 -12.732 -0.480 1.00 82.94 94 LEU A O 1
ATOM 708 N N . ASP A 1 95 ? -6.352 -14.758 -0.633 1.00 80.50 95 ASP A N 1
ATOM 709 C CA . ASP A 1 95 ? -7.121 -14.451 -1.844 1.00 80.50 95 ASP A CA 1
ATOM 710 C C . ASP A 1 95 ? -8.429 -13.710 -1.536 1.00 80.50 95 ASP A C 1
ATOM 712 O O . ASP A 1 95 ? -9.073 -13.174 -2.444 1.00 80.50 95 ASP A O 1
ATOM 716 N N . LYS A 1 96 ? -8.796 -13.613 -0.253 1.00 78.94 96 LYS A N 1
ATOM 717 C CA . LYS A 1 96 ? -10.002 -12.935 0.206 1.00 78.94 96 LYS A CA 1
ATOM 718 C C . LYS A 1 96 ? -9.689 -11.559 0.783 1.00 78.94 96 LYS A C 1
ATOM 720 O O . LYS A 1 96 ? -8.911 -11.407 1.729 1.00 78.94 96 LYS A O 1
ATOM 725 N N . LEU A 1 97 ? -10.337 -10.534 0.233 1.00 80.06 97 LEU A N 1
ATOM 726 C CA . LEU A 1 97 ? -10.291 -9.196 0.812 1.00 80.06 97 LEU A CA 1
ATOM 727 C C . LEU A 1 97 ? -11.139 -9.091 2.079 1.00 80.06 97 LEU A C 1
ATOM 729 O O . LEU A 1 97 ? -12.226 -9.660 2.179 1.00 80.06 97 LEU A O 1
ATOM 733 N N . VAL A 1 98 ? -10.660 -8.269 3.011 1.00 84.31 98 VAL A N 1
ATOM 734 C CA . VAL A 1 98 ? -11.423 -7.868 4.193 1.00 84.31 98 VAL A CA 1
ATOM 735 C C . VAL A 1 98 ? -12.507 -6.868 3.770 1.00 84.31 98 VAL A C 1
ATOM 737 O O . VAL A 1 98 ? -12.172 -5.837 3.178 1.00 84.31 98 VAL A O 1
ATOM 740 N N . PRO A 1 99 ? -13.795 -7.114 4.083 1.00 82.44 99 PRO A N 1
ATOM 741 C CA . PRO A 1 99 ? -14.851 -6.135 3.852 1.00 82.44 99 PRO A CA 1
ATOM 742 C C . PRO A 1 99 ? -14.600 -4.846 4.643 1.00 82.44 99 PRO A C 1
ATOM 744 O O . PRO A 1 99 ? -14.368 -4.882 5.850 1.00 82.44 99 PRO A O 1
ATOM 747 N N . GLY A 1 100 ? -14.671 -3.701 3.970 1.00 81.88 100 GLY A N 1
ATOM 748 C CA . GLY A 1 100 ? -14.443 -2.391 4.573 1.00 81.88 100 GLY A CA 1
ATOM 749 C C . GLY A 1 100 ? -14.114 -1.343 3.518 1.00 81.88 100 GLY A C 1
ATOM 750 O O . GLY A 1 100 ? -14.172 -1.620 2.323 1.00 81.88 100 GLY A O 1
ATOM 751 N N . THR A 1 101 ? -13.760 -0.138 3.954 1.00 83.50 101 THR A N 1
ATOM 752 C CA . THR A 1 101 ? -13.399 0.967 3.058 1.00 83.50 101 THR A CA 1
ATOM 753 C C . THR A 1 101 ? -12.188 1.699 3.617 1.00 83.50 101 THR A C 1
ATOM 755 O O . THR A 1 101 ? -12.068 1.874 4.830 1.00 83.50 101 THR A O 1
ATOM 758 N N . PHE A 1 102 ? -11.291 2.138 2.735 1.00 86.31 102 PHE A N 1
ATOM 759 C CA . PHE A 1 102 ? -10.211 3.042 3.114 1.00 86.31 102 PHE A CA 1
ATOM 760 C C . PHE A 1 102 ? -10.725 4.481 3.166 1.00 86.31 102 PHE A C 1
ATOM 762 O O . PHE A 1 102 ? -11.373 4.949 2.232 1.00 86.31 102 PHE A O 1
ATOM 769 N N . ALA A 1 103 ? -10.399 5.185 4.245 1.00 86.38 103 ALA A N 1
ATOM 770 C CA . ALA A 1 103 ? -10.568 6.627 4.351 1.00 86.38 103 ALA A CA 1
ATOM 771 C C . ALA A 1 103 ? -9.183 7.280 4.380 1.00 86.38 103 ALA A C 1
ATOM 773 O O . ALA A 1 103 ? -8.280 6.790 5.060 1.00 86.38 103 ALA A O 1
ATOM 774 N N . PHE A 1 104 ? -9.019 8.376 3.642 1.00 83.94 104 PHE A N 1
ATOM 775 C CA . PHE A 1 104 ? -7.740 9.070 3.508 1.00 83.94 104 PHE A CA 1
ATOM 776 C C . PHE A 1 104 ? -7.792 10.435 4.179 1.00 83.94 104 PHE A C 1
ATOM 778 O O . PHE A 1 104 ? -8.827 11.102 4.185 1.00 83.94 104 PHE A O 1
ATOM 785 N N . THR A 1 105 ? -6.657 10.854 4.732 1.00 81.25 105 THR A N 1
ATOM 786 C CA . THR A 1 105 ? -6.480 12.194 5.308 1.00 81.25 105 THR A CA 1
ATOM 787 C C . THR A 1 105 ? -5.863 13.186 4.323 1.00 81.25 105 THR A C 1
ATOM 789 O O . THR A 1 105 ? -5.871 14.384 4.588 1.00 81.25 105 THR A O 1
ATOM 792 N N . ASP A 1 106 ? -5.302 12.701 3.213 1.00 81.12 106 ASP A N 1
ATOM 793 C CA . ASP A 1 106 ? -4.663 13.502 2.166 1.00 81.12 106 ASP A CA 1
ATOM 794 C C . ASP A 1 106 ? -5.472 13.500 0.856 1.00 81.12 106 ASP A C 1
ATOM 796 O O . ASP A 1 106 ? -6.366 12.678 0.657 1.00 81.12 106 ASP A O 1
ATOM 800 N N . SER A 1 107 ? -5.170 14.453 -0.031 1.00 79.19 107 SER A N 1
ATOM 801 C CA . SER A 1 107 ? -5.833 14.626 -1.334 1.00 79.19 107 SER A CA 1
ATOM 802 C C . SER A 1 107 ? -5.231 13.792 -2.465 1.00 79.19 107 SER A C 1
ATOM 804 O O . SER A 1 107 ? -5.824 13.701 -3.544 1.00 79.19 107 SER A O 1
ATOM 806 N N . GLU A 1 108 ? -4.046 13.223 -2.245 1.00 79.56 108 GLU A N 1
ATOM 807 C CA . GLU A 1 108 ? -3.247 12.576 -3.289 1.00 79.56 108 GLU A CA 1
ATOM 808 C C . GLU A 1 108 ? -3.562 11.084 -3.404 1.00 79.56 108 GLU A C 1
ATOM 810 O O . GLU A 1 108 ? -3.357 10.485 -4.465 1.00 79.56 108 GLU A O 1
ATOM 815 N N . THR A 1 109 ? -4.098 10.501 -2.331 1.00 80.56 109 THR A N 1
ATOM 816 C CA . THR A 1 109 ? -4.532 9.111 -2.257 1.00 80.56 109 THR A CA 1
ATOM 817 C C . THR A 1 109 ? -5.978 8.958 -2.719 1.00 80.56 109 THR A C 1
ATOM 819 O O . THR A 1 109 ? -6.859 9.762 -2.411 1.00 80.56 109 THR A O 1
ATOM 822 N N . LYS A 1 110 ? -6.241 7.904 -3.483 1.00 78.00 110 LYS A N 1
ATOM 823 C CA . LYS A 1 110 ? -7.536 7.585 -4.074 1.00 78.00 110 LYS A CA 1
ATOM 824 C C . LYS A 1 110 ? -7.826 6.113 -3.946 1.00 78.00 110 LYS A C 1
ATOM 826 O O . LYS A 1 110 ? -6.910 5.296 -3.922 1.00 78.00 110 LYS A O 1
ATOM 831 N N . THR A 1 111 ? -9.110 5.776 -3.916 1.00 78.56 111 THR A N 1
ATOM 832 C CA . THR A 1 111 ? -9.498 4.382 -4.037 1.00 78.56 111 THR A CA 1
ATOM 833 C C . THR A 1 111 ? -9.452 3.911 -5.485 1.00 78.56 111 THR A C 1
ATOM 835 O O . THR A 1 111 ? -9.906 4.637 -6.370 1.00 78.56 111 THR A O 1
ATOM 838 N N . VAL A 1 112 ? -8.986 2.684 -5.710 1.00 74.69 112 VAL A N 1
ATOM 839 C CA . VAL A 1 112 ? -9.178 1.964 -6.977 1.00 74.69 112 VAL A CA 1
ATOM 840 C C . VAL A 1 112 ? -10.316 0.976 -6.790 1.00 74.69 112 VAL A C 1
ATOM 842 O O . VAL A 1 112 ? -10.314 0.199 -5.831 1.00 74.69 112 VAL A O 1
ATOM 845 N N . ASP A 1 113 ? -11.295 1.045 -7.690 1.00 71.25 113 ASP A N 1
ATOM 846 C CA . ASP A 1 113 ? -12.350 0.046 -7.786 1.00 71.25 113 ASP A CA 1
ATOM 847 C C . ASP A 1 113 ? -11.825 -1.148 -8.583 1.00 71.25 113 ASP A C 1
ATOM 849 O O . ASP A 1 113 ? -11.381 -1.010 -9.725 1.00 71.25 113 ASP A O 1
ATOM 853 N N . CYS A 1 114 ? -11.856 -2.317 -7.956 1.00 69.50 114 CYS A N 1
ATOM 854 C CA . CYS A 1 114 ? -11.420 -3.566 -8.561 1.00 69.50 114 CYS A CA 1
ATOM 855 C C . CYS A 1 114 ? -12.555 -4.587 -8.655 1.00 69.50 114 CYS A C 1
ATOM 857 O O . CYS A 1 114 ? -12.285 -5.770 -8.849 1.00 69.50 114 CYS A O 1
ATOM 859 N N . SER A 1 115 ? -13.810 -4.137 -8.539 1.00 63.09 115 SER A N 1
ATOM 860 C CA . SER A 1 115 ? -15.005 -4.986 -8.460 1.00 63.09 115 SER A CA 1
ATOM 861 C C . SER A 1 115 ? -15.239 -5.839 -9.712 1.00 63.09 115 SER A C 1
ATOM 863 O O . SER A 1 115 ? -15.861 -6.896 -9.621 1.00 63.09 115 SER A O 1
ATOM 86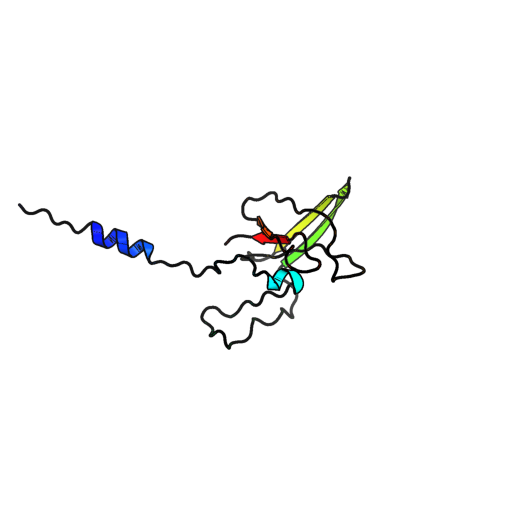5 N N . ASP A 1 116 ? -14.688 -5.438 -10.863 1.00 55.91 116 ASP A N 1
ATOM 866 C CA . ASP A 1 116 ? -14.696 -6.230 -12.104 1.00 55.91 116 ASP A CA 1
ATOM 867 C C . ASP A 1 116 ? -13.723 -7.425 -12.068 1.00 55.91 116 ASP A C 1
ATOM 869 O O . ASP A 1 116 ? -13.617 -8.199 -13.024 1.00 55.91 116 ASP A O 1
ATOM 873 N N . ILE A 1 117 ? -12.993 -7.589 -10.963 1.00 55.75 117 ILE A N 1
ATOM 874 C CA . ILE A 1 117 ? -12.065 -8.684 -10.718 1.00 55.75 117 ILE A CA 1
ATOM 875 C C . ILE A 1 117 ? -12.630 -9.510 -9.564 1.00 55.75 117 ILE A C 1
ATOM 877 O O . ILE A 1 117 ? -12.937 -8.959 -8.502 1.00 55.75 117 ILE A O 1
ATOM 881 N N . PRO A 1 118 ? -12.766 -10.838 -9.728 1.00 45.97 118 PRO A N 1
ATOM 882 C CA . PRO A 1 118 ? -13.276 -11.683 -8.660 1.00 45.97 118 PRO A CA 1
ATOM 883 C C . PRO A 1 118 ? -12.451 -11.484 -7.379 1.00 45.97 118 PRO A C 1
ATOM 885 O O . PRO A 1 118 ? -11.222 -11.531 -7.415 1.00 45.97 118 PRO A O 1
ATOM 888 N N . ASN A 1 119 ? -13.159 -11.282 -6.263 1.00 46.66 119 ASN A N 1
ATOM 889 C CA . ASN A 1 119 ? -12.653 -11.125 -4.892 1.00 46.66 119 ASN A CA 1
ATOM 890 C C . ASN A 1 119 ? -12.058 -9.767 -4.507 1.00 46.66 119 ASN A C 1
ATOM 892 O O . ASN A 1 119 ? -11.372 -9.713 -3.489 1.00 46.66 119 ASN A O 1
ATOM 896 N N . VAL A 1 120 ? -12.305 -8.675 -5.243 1.00 48.91 120 VAL A N 1
ATOM 897 C CA . VAL A 1 120 ? -11.564 -7.433 -4.990 1.00 48.91 120 VAL A CA 1
ATOM 898 C C . VAL A 1 120 ? -12.427 -6.164 -4.941 1.00 48.91 120 VAL A C 1
ATOM 900 O O . VAL A 1 120 ? -12.661 -5.524 -5.946 1.00 48.91 120 VAL A O 1
ATOM 903 N N . SER A 1 121 ? -12.897 -5.760 -3.758 1.00 47.78 121 SER A N 1
ATOM 904 C CA . SER A 1 121 ? -13.835 -4.638 -3.616 1.00 47.78 121 SER A CA 1
ATOM 905 C C . SER A 1 121 ? -13.217 -3.245 -3.402 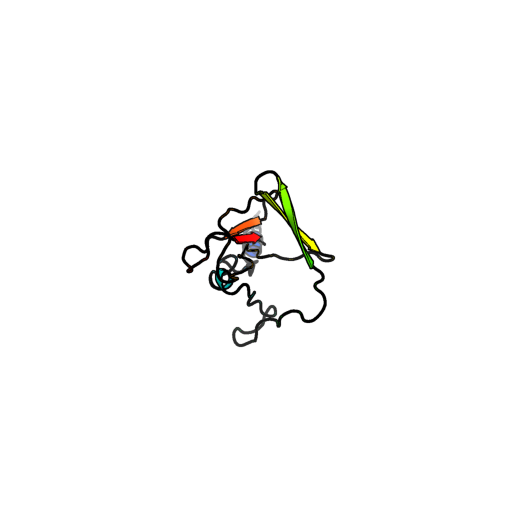1.00 47.78 121 SER A C 1
ATOM 907 O O . SER A 1 121 ? -13.836 -2.288 -3.840 1.00 47.78 121 SER A O 1
ATOM 909 N N . TRP A 1 122 ? -12.038 -3.067 -2.775 1.00 50.81 122 TRP A N 1
ATOM 910 C CA . TRP A 1 122 ? -11.504 -1.710 -2.493 1.00 50.81 122 TRP A CA 1
ATOM 911 C C . TRP A 1 122 ? -9.975 -1.661 -2.316 1.00 50.81 122 TRP A C 1
ATOM 913 O O . TRP A 1 122 ? -9.449 -2.366 -1.452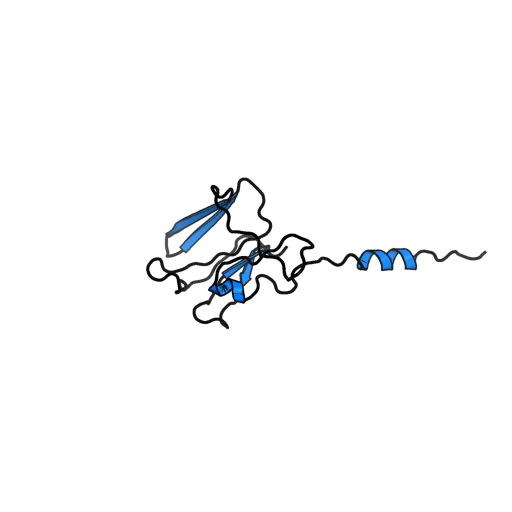 1.00 50.81 122 TRP A O 1
ATOM 923 N N . HIS A 1 123 ? -9.264 -0.777 -3.035 1.00 54.06 123 HIS A N 1
ATOM 924 C CA . HIS A 1 123 ? -7.827 -0.476 -2.804 1.00 54.06 123 HIS A CA 1
ATOM 925 C C . HIS A 1 123 ? -7.537 0.999 -2.694 1.00 54.06 123 HIS A C 1
ATOM 927 O O . HIS A 1 123 ? -8.386 1.791 -3.057 1.00 54.06 123 HIS A O 1
ATOM 933 N N . ALA A 1 124 ? -6.329 1.344 -2.246 1.00 54.47 124 ALA A N 1
ATOM 934 C CA . ALA A 1 124 ? -5.800 2.702 -2.227 1.00 54.47 124 ALA A CA 1
ATOM 935 C C . ALA A 1 124 ? -4.558 2.838 -3.126 1.00 54.47 124 ALA A C 1
ATOM 937 O O . ALA A 1 124 ? -3.655 2.003 -3.044 1.00 54.47 124 ALA A O 1
ATOM 938 N N . GLU A 1 125 ? -4.489 3.909 -3.917 1.00 58.16 125 GLU A N 1
ATOM 939 C CA . GLU A 1 125 ? -3.343 4.321 -4.736 1.00 58.16 125 GLU A CA 1
ATOM 940 C C . GLU A 1 125 ? -3.100 5.833 -4.645 1.00 58.16 125 GLU A C 1
ATOM 942 O O . GLU A 1 125 ? -3.989 6.567 -4.236 1.00 58.16 125 GLU A O 1
ATOM 947 N N . THR A 1 126 ? -1.949 6.334 -5.093 1.00 42.25 126 THR 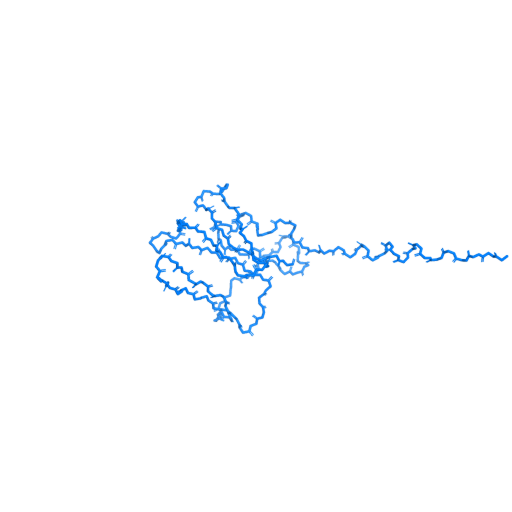A N 1
ATOM 948 C CA . THR A 1 126 ? -1.709 7.787 -5.226 1.00 42.25 126 THR A CA 1
ATOM 949 C C . THR A 1 126 ? -1.629 8.225 -6.680 1.00 42.25 126 THR A C 1
ATOM 951 O O . THR A 1 126 ? -0.980 7.545 -7.482 1.00 42.25 126 THR A O 1
ATOM 954 N N . LYS A 1 127 ? -2.168 9.407 -7.011 1.00 41.56 127 LYS A N 1
ATOM 955 C CA . LYS A 1 127 ? -1.849 10.063 -8.289 1.00 41.56 127 LYS A CA 1
ATOM 956 C C . LYS A 1 127 ? -0.417 10.610 -8.271 1.00 41.56 127 LYS A C 1
ATOM 958 O O . LYS A 1 127 ? 0.052 11.111 -7.255 1.00 41.56 127 LYS A O 1
ATOM 963 N N . LYS A 1 128 ? 0.273 10.473 -9.404 1.00 43.88 128 LYS A N 1
ATOM 964 C CA . LYS A 1 128 ? 1.507 11.207 -9.703 1.00 43.88 128 LYS A CA 1
ATOM 965 C C . LYS A 1 128 ? 1.184 12.569 -10.296 1.00 43.88 128 LYS A C 1
ATOM 967 O O . LYS A 1 128 ? 0.188 12.635 -11.053 1.00 43.88 128 LYS A O 1
#

Sequence (128 aa):
MASSSWGPCLGLLCLAMGCDAYHNGAPLRQCAQMTPFHRPLGAPQADAAYPPQTVPSPYTVTADKQTDQVINVKLNGTRTFKGFFVQARETADLDKLVPGTFAFTDSETKTVDCSDIPNVSWHAETKK